Protein AF-A0AAF0JYV7-F1 (afdb_monomer)

Organism: Aeromonas caviae (NCBI:txid648)

Sequence (79 aa):
MHHKNKRIRTICYLDEALALDTRNQKNLIDVAAEFGFALICASPAPLTTARYCVPIHHHAGKNHINRQSWLVLAPKERP

Radius of gyration: 14.45 Å; Cα contacts (8 Å, |Δi|>4): 91; chains: 1; bounding box: 42×24×36 Å

pLDDT: mean 84.3, std 16.99, range [34.59, 95.19]

Structure (mmCIF, N/CA/C/O backbone):
data_AF-A0AAF0JYV7-F1
#
_entry.id   AF-A0AAF0JYV7-F1
#
loop_
_atom_site.group_PDB
_atom_site.id
_atom_site.type_symbol
_atom_site.label_atom_id
_atom_site.label_alt_id
_atom_site.label_comp_id
_atom_site.label_asym_id
_atom_site.label_entity_id
_atom_site.label_seq_id
_atom_site.pdbx_PDB_ins_code
_atom_site.Cartn_x
_atom_site.Cartn_y
_atom_site.Cartn_z
_atom_site.occupancy
_atom_site.B_iso_or_equiv
_atom_site.auth_seq_id
_atom_site.auth_comp_id
_atom_site.auth_asym_id
_ato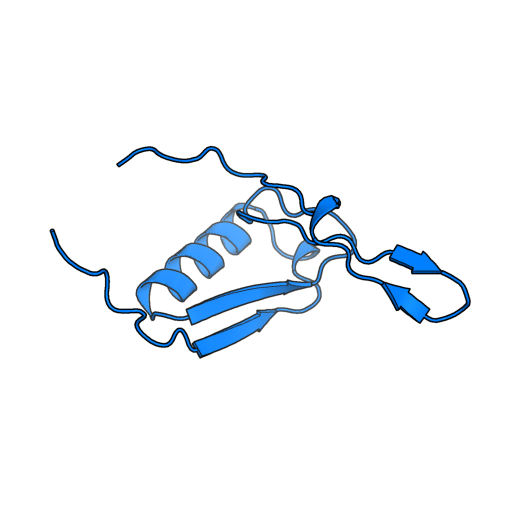m_site.auth_atom_id
_atom_site.pdbx_PDB_model_num
ATOM 1 N N . MET A 1 1 ? -31.248 -4.057 4.492 1.00 39.03 1 MET A N 1
ATOM 2 C CA . MET A 1 1 ? -29.900 -4.326 3.944 1.00 39.03 1 MET A CA 1
ATOM 3 C C . MET A 1 1 ? -29.316 -3.003 3.470 1.00 39.03 1 MET A C 1
ATOM 5 O O . MET A 1 1 ? -29.786 -2.464 2.481 1.00 39.03 1 MET A O 1
ATOM 9 N N . HIS A 1 2 ? -28.400 -2.403 4.232 1.00 35.47 2 HIS A N 1
ATOM 10 C CA . HIS A 1 2 ? -27.851 -1.087 3.897 1.00 35.47 2 HIS A CA 1
ATOM 11 C C . HIS A 1 2 ? -26.827 -1.242 2.765 1.00 35.4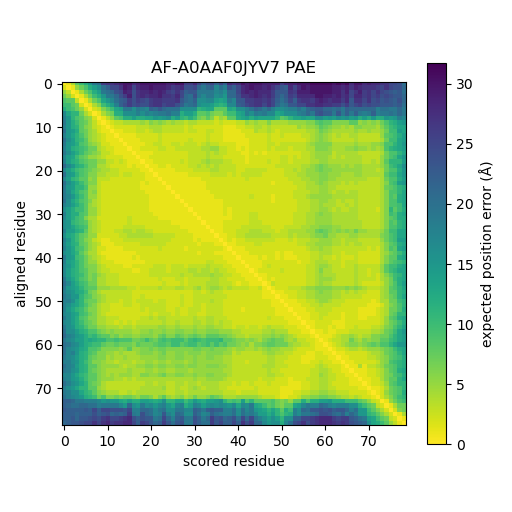7 2 HIS A C 1
ATOM 13 O O . HIS A 1 2 ? -25.773 -1.853 2.963 1.00 35.47 2 HIS A O 1
ATOM 19 N N . HIS A 1 3 ? -27.117 -0.687 1.587 1.00 42.50 3 HIS A N 1
ATOM 20 C CA . HIS A 1 3 ? -26.082 -0.409 0.598 1.00 42.50 3 HIS A CA 1
ATOM 21 C C . HIS A 1 3 ? -25.097 0.557 1.259 1.00 42.50 3 HIS A C 1
ATOM 23 O O . HIS A 1 3 ? -25.401 1.732 1.445 1.00 42.50 3 HIS A O 1
ATOM 29 N N . LYS A 1 4 ? -23.942 0.043 1.701 1.00 50.09 4 LYS A N 1
ATOM 30 C CA . LYS A 1 4 ? -22.838 0.868 2.194 1.00 50.09 4 LYS A CA 1
ATOM 31 C C . LYS A 1 4 ? -22.503 1.851 1.079 1.00 50.09 4 LYS A C 1
ATOM 33 O O . LYS A 1 4 ? -21.933 1.446 0.066 1.00 50.09 4 LYS A O 1
ATOM 38 N N . ASN A 1 5 ? -22.919 3.106 1.261 1.00 48.66 5 ASN A N 1
ATOM 39 C CA . ASN A 1 5 ? -22.566 4.227 0.405 1.00 48.66 5 ASN A CA 1
ATOM 40 C C . ASN A 1 5 ? -21.093 4.076 0.038 1.00 48.66 5 ASN A C 1
ATOM 42 O O . ASN A 1 5 ? -20.238 4.018 0.928 1.00 48.66 5 ASN A O 1
ATOM 46 N N . LYS A 1 6 ? -20.791 3.990 -1.261 1.00 51.34 6 LYS A N 1
ATOM 47 C CA . LYS A 1 6 ? -19.430 4.197 -1.754 1.00 51.34 6 LYS A CA 1
ATOM 48 C C . LYS A 1 6 ? -19.113 5.672 -1.515 1.00 51.34 6 LYS A C 1
ATOM 50 O O . LYS A 1 6 ? -19.166 6.482 -2.430 1.00 51.34 6 LYS A O 1
ATOM 55 N N . ARG A 1 7 ? -18.887 6.030 -0.248 1.00 62.62 7 ARG A N 1
ATOM 56 C CA . ARG A 1 7 ? -18.410 7.338 0.174 1.00 62.62 7 ARG A CA 1
ATOM 57 C C . ARG A 1 7 ? -17.084 7.490 -0.552 1.00 62.62 7 ARG A C 1
ATOM 59 O O . ARG A 1 7 ? -16.189 6.673 -0.335 1.00 62.62 7 ARG A O 1
ATOM 66 N N . ILE A 1 8 ? -17.036 8.415 -1.509 1.00 59.66 8 ILE A N 1
ATOM 67 C CA . ILE A 1 8 ? -15.835 8.702 -2.291 1.00 59.66 8 ILE A CA 1
ATOM 68 C C . ILE A 1 8 ? -14.714 8.896 -1.274 1.00 59.66 8 ILE A C 1
ATOM 70 O O . ILE A 1 8 ? -14.813 9.766 -0.410 1.00 59.66 8 ILE A O 1
ATOM 74 N N . ARG A 1 9 ? -13.721 8.004 -1.307 1.00 75.62 9 ARG A N 1
ATOM 75 C CA . ARG A 1 9 ? -12.550 8.115 -0.447 1.00 75.62 9 ARG A CA 1
ATOM 76 C C . ARG A 1 9 ? -11.501 8.884 -1.215 1.00 75.62 9 ARG A C 1
ATOM 78 O O . ARG A 1 9 ? -11.094 8.442 -2.289 1.00 75.62 9 ARG A O 1
ATOM 85 N N . THR A 1 10 ? -11.091 10.024 -0.682 1.00 88.62 10 THR A N 1
ATOM 86 C CA . THR A 1 10 ? -9.990 10.792 -1.260 1.00 88.62 10 THR A CA 1
ATOM 87 C C . THR A 1 10 ? -8.710 9.971 -1.141 1.00 88.62 10 THR A C 1
ATOM 89 O O . THR A 1 10 ? -8.468 9.336 -0.117 1.00 88.62 10 THR A O 1
ATOM 92 N N . ILE A 1 11 ? -7.897 9.930 -2.191 1.00 91.19 11 ILE A N 1
ATOM 93 C CA . ILE A 1 11 ? -6.647 9.168 -2.174 1.00 91.19 11 ILE A CA 1
ATOM 94 C C . ILE A 1 11 ? -5.579 10.006 -1.469 1.00 91.19 11 ILE A C 1
ATOM 96 O O . ILE A 1 11 ? -5.402 11.177 -1.793 1.00 91.19 11 ILE A O 1
ATOM 100 N N . CYS A 1 12 ? -4.866 9.400 -0.523 1.00 92.50 12 CYS A N 1
ATOM 101 C CA . CYS A 1 12 ? -3.651 9.953 0.064 1.00 92.50 12 CYS A CA 1
ATOM 102 C C . CYS A 1 12 ? -2.495 9.019 -0.298 1.00 92.50 12 CYS A C 1
ATOM 104 O O . CYS A 1 12 ? -2.584 7.816 -0.056 1.00 92.50 12 CYS A O 1
ATOM 106 N N . TYR A 1 13 ? -1.447 9.551 -0.919 1.00 93.75 13 TYR A N 1
ATOM 107 C CA . TYR A 1 13 ? -0.264 8.785 -1.298 1.00 93.75 13 TYR A CA 1
ATOM 108 C C . TYR A 1 13 ? 0.877 9.108 -0.340 1.00 93.75 13 TYR A C 1
ATOM 110 O O . TYR A 1 13 ? 1.160 10.280 -0.095 1.00 93.75 13 TYR A O 1
ATOM 118 N N . LEU A 1 14 ? 1.518 8.069 0.184 1.00 94.00 14 LEU A N 1
ATOM 119 C CA . LEU A 1 14 ? 2.661 8.169 1.074 1.00 94.00 14 LEU A CA 1
ATOM 120 C C . LEU A 1 14 ? 3.837 7.422 0.454 1.00 94.00 14 LEU A C 1
ATOM 122 O O . LEU A 1 14 ? 3.789 6.199 0.306 1.00 94.00 14 LEU A O 1
ATOM 126 N N . ASP A 1 15 ? 4.875 8.172 0.101 1.00 94.88 15 ASP A N 1
ATOM 127 C CA . ASP A 1 15 ? 6.112 7.615 -0.434 1.00 94.88 15 ASP A CA 1
ATOM 128 C C . ASP A 1 15 ? 7.059 7.171 0.682 1.00 94.88 15 ASP A C 1
ATOM 130 O O . ASP A 1 15 ? 6.980 7.682 1.801 1.00 94.88 15 ASP A O 1
ATOM 134 N N . GLU A 1 16 ? 7.943 6.221 0.376 1.00 93.38 16 GLU A N 1
ATOM 135 C CA . GLU A 1 16 ? 8.954 5.695 1.311 1.00 93.38 16 GLU A CA 1
ATOM 136 C C . GLU A 1 16 ? 8.388 5.277 2.682 1.00 93.38 16 GLU A C 1
ATOM 138 O O . GLU A 1 16 ? 9.005 5.437 3.737 1.00 93.38 16 GLU A O 1
ATOM 143 N N . ALA A 1 17 ? 7.191 4.689 2.686 1.00 94.06 17 ALA A N 1
ATOM 144 C CA . ALA A 1 17 ? 6.452 4.357 3.902 1.00 94.06 17 ALA A CA 1
ATOM 145 C C . ALA A 1 17 ? 7.155 3.312 4.795 1.00 94.06 17 ALA A C 1
ATOM 147 O O . ALA A 1 17 ? 6.796 3.164 5.964 1.00 94.06 17 ALA A O 1
ATOM 148 N N . LEU A 1 18 ? 8.175 2.616 4.274 1.00 94.25 18 LEU A N 1
ATOM 149 C CA . LEU A 1 18 ? 9.031 1.715 5.052 1.00 94.25 18 LEU A CA 1
ATOM 150 C C . LEU A 1 18 ? 9.886 2.451 6.092 1.00 94.25 18 LEU A C 1
ATOM 152 O O . LEU A 1 18 ? 10.287 1.841 7.078 1.00 94.25 18 LEU A O 1
ATOM 156 N N . ALA A 1 19 ? 10.156 3.745 5.893 1.00 95.19 19 ALA A N 1
ATOM 157 C CA . ALA A 1 19 ? 10.939 4.553 6.826 1.00 95.19 19 ALA A CA 1
ATOM 158 C C . ALA A 1 19 ? 10.220 4.792 8.167 1.00 95.19 19 ALA A C 1
ATOM 160 O O . ALA A 1 19 ? 10.854 5.142 9.162 1.00 95.19 19 ALA A O 1
ATOM 161 N N . LEU A 1 20 ? 8.898 4.612 8.204 1.00 93.12 20 LEU A N 1
ATOM 162 C CA . LEU A 1 20 ? 8.097 4.737 9.415 1.00 93.12 20 LEU A CA 1
ATOM 163 C C . LEU A 1 20 ? 8.128 3.440 10.219 1.00 93.12 20 LEU A C 1
ATOM 165 O O . LEU A 1 20 ? 8.015 2.352 9.657 1.00 93.12 20 LEU A O 1
ATOM 169 N N . ASP A 1 21 ? 8.170 3.543 11.545 1.00 93.56 21 ASP A N 1
ATOM 170 C CA . ASP A 1 21 ? 7.944 2.381 12.400 1.00 93.56 21 ASP A CA 1
ATOM 171 C C . ASP A 1 21 ? 6.488 1.878 12.321 1.00 93.56 21 ASP A C 1
ATOM 173 O O . ASP A 1 21 ? 5.556 2.593 11.937 1.00 93.56 21 ASP A O 1
ATOM 177 N N . THR A 1 22 ? 6.276 0.628 12.735 1.00 89.81 22 THR A N 1
ATOM 178 C CA . THR A 1 22 ? 4.973 -0.052 12.701 1.00 89.81 22 THR A CA 1
ATOM 179 C C . THR A 1 22 ? 3.862 0.721 13.421 1.00 89.81 22 THR A C 1
ATOM 181 O O . THR A 1 22 ? 2.712 0.701 12.976 1.00 89.81 22 THR A O 1
ATOM 184 N N . ARG A 1 23 ? 4.169 1.408 14.532 1.00 93.12 23 ARG A N 1
ATOM 185 C CA . ARG A 1 23 ? 3.172 2.157 15.313 1.00 93.12 23 ARG A CA 1
ATOM 186 C C . ARG A 1 23 ? 2.708 3.381 14.533 1.00 93.12 23 ARG A C 1
ATOM 188 O O . ARG A 1 23 ? 1.507 3.617 14.431 1.00 93.12 23 ARG A O 1
ATOM 195 N N . ASN A 1 24 ? 3.644 4.126 13.960 1.00 93.12 24 ASN A N 1
ATOM 196 C CA . ASN A 1 24 ? 3.350 5.313 13.169 1.00 93.12 24 ASN A CA 1
ATOM 197 C C . ASN A 1 24 ? 2.635 4.970 11.855 1.00 93.12 24 ASN A C 1
ATOM 199 O O . ASN A 1 24 ? 1.678 5.655 11.497 1.00 93.12 24 ASN A O 1
ATOM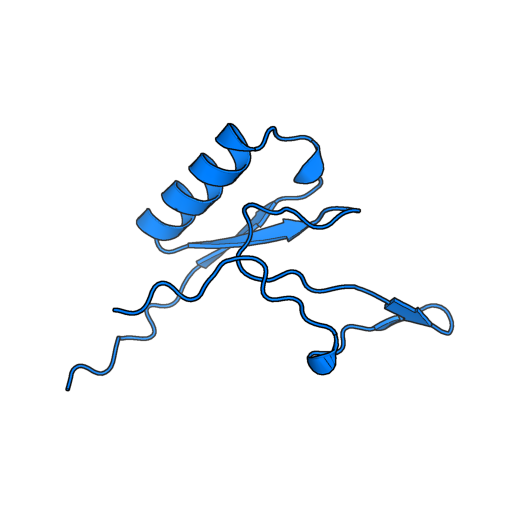 203 N N . GLN A 1 25 ? 3.005 3.867 11.192 1.00 91.81 25 GLN A N 1
ATOM 204 C CA . GLN A 1 25 ? 2.263 3.355 10.033 1.00 91.81 25 GLN A CA 1
ATOM 205 C C . GLN A 1 25 ? 0.800 3.053 10.386 1.00 91.81 25 GLN A C 1
ATOM 207 O O . GLN A 1 25 ? -0.108 3.490 9.681 1.00 91.81 25 GLN A O 1
ATOM 212 N N . LYS A 1 26 ? 0.564 2.337 11.495 1.00 91.81 26 LYS A N 1
ATOM 213 C CA . LYS A 1 26 ? -0.790 2.003 11.951 1.00 91.81 26 LYS A CA 1
ATOM 214 C C . LYS A 1 26 ? -1.608 3.260 12.248 1.00 91.81 26 LYS A C 1
ATOM 216 O O . LYS A 1 26 ? -2.707 3.399 11.723 1.00 91.81 26 LYS A O 1
ATOM 221 N N . ASN A 1 27 ? -1.041 4.195 13.010 1.00 93.12 27 ASN A N 1
ATOM 222 C CA . ASN A 1 27 ? -1.709 5.454 13.339 1.00 93.12 27 ASN A CA 1
ATOM 223 C C . ASN A 1 27 ? -2.114 6.235 12.078 1.00 93.12 27 ASN A C 1
ATOM 225 O O . ASN A 1 27 ? -3.230 6.738 12.008 1.00 93.12 27 ASN A O 1
ATOM 229 N N . LEU A 1 28 ? -1.243 6.318 11.065 1.00 92.62 28 LEU A N 1
ATOM 230 C CA . LEU A 1 28 ? -1.558 7.002 9.806 1.00 92.62 28 LEU A CA 1
ATOM 231 C C . LEU A 1 28 ? -2.674 6.309 9.021 1.00 92.62 28 LEU A C 1
ATOM 233 O O . LEU A 1 28 ? -3.533 6.992 8.468 1.00 92.62 28 LEU A O 1
ATOM 237 N N . ILE A 1 29 ? -2.675 4.974 8.971 1.00 90.75 29 ILE A N 1
ATOM 238 C CA . ILE A 1 29 ? -3.738 4.195 8.320 1.00 90.75 29 ILE A CA 1
ATOM 239 C C . ILE A 1 29 ? -5.084 4.446 9.011 1.00 90.75 29 ILE A C 1
ATOM 241 O O . ILE A 1 29 ? -6.077 4.703 8.325 1.00 90.75 29 ILE A O 1
ATOM 245 N N . ASP A 1 30 ? -5.107 4.396 10.344 1.00 91.12 30 ASP A N 1
ATOM 246 C CA . ASP A 1 30 ? -6.319 4.570 11.148 1.00 91.12 30 ASP A CA 1
ATOM 247 C C . ASP A 1 30 ? -6.874 5.994 10.991 1.00 91.12 30 ASP A C 1
ATOM 249 O O . ASP A 1 30 ? -8.030 6.170 10.600 1.00 91.12 30 ASP A O 1
ATOM 253 N N . VAL A 1 31 ? -6.023 7.013 11.152 1.00 92.56 31 VAL A N 1
ATOM 254 C CA . VAL A 1 31 ? -6.393 8.422 10.945 1.00 92.56 31 VAL A CA 1
ATOM 255 C C . VAL A 1 31 ? -6.886 8.647 9.513 1.00 92.56 31 VAL A C 1
ATOM 257 O O . VAL A 1 31 ? -7.958 9.214 9.306 1.00 92.56 31 VAL A O 1
ATOM 260 N N . ALA A 1 32 ? -6.176 8.156 8.492 1.00 90.88 32 ALA A N 1
ATOM 261 C CA . ALA A 1 32 ? -6.624 8.293 7.107 1.00 90.88 32 ALA A CA 1
ATOM 262 C C . ALA A 1 32 ? -8.029 7.699 6.907 1.00 90.88 32 ALA A C 1
ATOM 264 O O . ALA A 1 32 ? -8.874 8.325 6.265 1.00 90.88 32 ALA A O 1
ATOM 265 N N . ALA A 1 33 ? -8.314 6.533 7.491 1.00 88.50 33 ALA A N 1
ATOM 266 C CA . ALA A 1 33 ? -9.627 5.905 7.404 1.00 88.50 33 ALA A CA 1
ATOM 267 C C . ALA A 1 33 ? -10.731 6.722 8.103 1.00 88.50 33 ALA A C 1
ATOM 269 O O . ALA A 1 33 ? -11.817 6.864 7.529 1.00 88.50 33 ALA A O 1
ATOM 270 N N . GLU A 1 34 ? -10.463 7.285 9.286 1.00 90.12 34 GLU A N 1
ATOM 271 C CA . GLU A 1 34 ? -11.396 8.140 10.039 1.00 90.12 34 GLU A CA 1
ATOM 272 C C . GLU A 1 34 ? -11.797 9.393 9.253 1.00 90.12 34 GLU A C 1
ATOM 274 O O . GLU A 1 34 ? -12.981 9.727 9.150 1.00 90.12 34 GLU A O 1
ATOM 279 N N . PHE A 1 35 ? -10.826 10.040 8.609 1.00 88.56 35 PHE A N 1
ATOM 280 C CA . PHE A 1 35 ? -11.068 11.212 7.767 1.00 88.56 35 PHE A CA 1
ATOM 281 C C . PHE A 1 35 ? -11.645 10.861 6.382 1.00 88.56 35 PHE A C 1
ATOM 283 O O . PHE A 1 35 ? -11.995 11.746 5.600 1.00 88.56 35 PHE A O 1
ATOM 290 N N . GLY A 1 36 ? -11.820 9.572 6.077 1.00 87.75 36 GLY A N 1
ATOM 291 C CA . GLY A 1 36 ? -12.404 9.104 4.823 1.00 87.75 36 GLY A CA 1
ATOM 292 C C . GLY A 1 36 ? -11.425 9.072 3.650 1.00 87.75 36 GLY A C 1
ATOM 293 O O . GLY A 1 36 ? -11.864 9.060 2.502 1.00 87.75 36 GLY A O 1
ATOM 294 N N . PHE A 1 37 ? -10.123 9.025 3.913 1.00 90.50 37 PHE A N 1
ATOM 295 C CA . PHE A 1 37 ? -9.096 8.798 2.906 1.00 90.50 37 PHE A CA 1
ATOM 296 C C . PHE A 1 37 ? -8.868 7.303 2.640 1.00 90.50 37 PHE A C 1
ATOM 298 O O . PHE A 1 37 ? -9.145 6.424 3.460 1.00 90.50 37 PHE A O 1
ATOM 305 N N . ALA A 1 38 ? -8.351 7.004 1.452 1.00 90.06 38 ALA A N 1
ATOM 306 C CA . ALA A 1 38 ? -7.704 5.742 1.133 1.00 90.06 38 ALA A CA 1
ATOM 307 C C . ALA A 1 38 ? -6.195 5.993 1.061 1.00 90.06 38 ALA A C 1
ATOM 309 O O . ALA A 1 38 ? -5.731 6.669 0.143 1.00 90.06 38 ALA A O 1
ATOM 310 N N . LEU A 1 39 ? -5.450 5.473 2.038 1.00 92.06 39 LEU A N 1
ATOM 311 C CA . LEU A 1 39 ? -3.997 5.598 2.076 1.00 92.06 39 LEU A CA 1
ATOM 312 C C . LEU A 1 39 ? -3.349 4.563 1.142 1.00 92.06 39 LEU A C 1
ATOM 314 O O . LEU A 1 39 ? -3.641 3.369 1.238 1.00 92.06 39 LEU A O 1
ATOM 318 N N . ILE A 1 40 ? -2.485 5.028 0.243 1.00 94.00 40 ILE A N 1
ATOM 319 C CA . ILE A 1 40 ? -1.641 4.214 -0.634 1.00 94.00 40 ILE A CA 1
ATOM 320 C C . ILE A 1 40 ? -0.197 4.429 -0.198 1.00 94.00 40 ILE A C 1
ATOM 322 O O . ILE A 1 40 ? 0.325 5.533 -0.321 1.00 94.00 40 ILE A O 1
ATOM 326 N N . CYS A 1 41 ? 0.436 3.371 0.293 1.00 94.56 41 CYS A N 1
ATOM 327 C CA . CYS A 1 41 ? 1.829 3.398 0.717 1.00 94.56 41 CYS A CA 1
ATOM 328 C C . CYS A 1 41 ? 2.721 2.819 -0.383 1.00 94.56 41 CYS A C 1
ATOM 330 O O . CYS A 1 41 ? 2.487 1.690 -0.822 1.00 94.56 41 CYS A O 1
ATOM 332 N N . ALA A 1 42 ? 3.757 3.549 -0.782 1.00 95.12 42 ALA A N 1
ATOM 333 C CA . ALA A 1 42 ? 4.853 3.005 -1.568 1.00 95.12 42 ALA A CA 1
ATOM 334 C C . ALA A 1 42 ? 6.000 2.589 -0.648 1.00 95.12 42 ALA A C 1
ATOM 336 O O . ALA A 1 42 ? 6.342 3.274 0.314 1.00 95.12 42 ALA A O 1
ATOM 337 N N . SER A 1 43 ? 6.541 1.404 -0.905 1.00 94.50 43 SER A 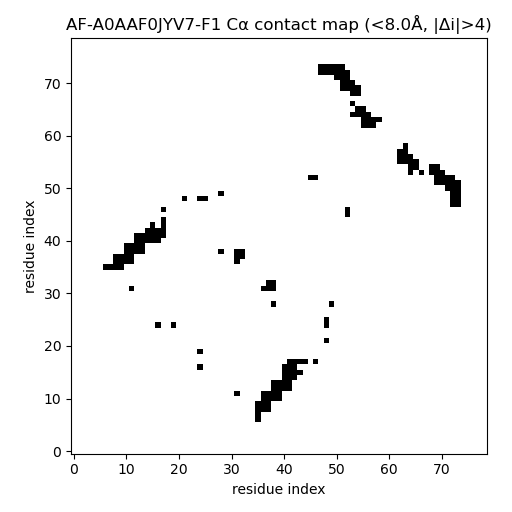N 1
ATOM 338 C CA . SER A 1 43 ? 7.586 0.797 -0.091 1.00 94.50 43 SER A CA 1
ATOM 339 C C . SER A 1 43 ? 8.313 -0.271 -0.912 1.00 94.50 43 SER A C 1
ATOM 341 O O . SER A 1 43 ? 7.651 -1.001 -1.658 1.00 94.50 43 SER A O 1
ATOM 343 N N . PRO A 1 44 ? 9.640 -0.430 -0.752 1.00 93.50 44 PRO A N 1
ATOM 344 C CA . PRO A 1 44 ? 10.389 -1.509 -1.393 1.00 93.50 44 PRO A CA 1
ATOM 345 C C . PRO A 1 44 ? 10.099 -2.891 -0.780 1.00 93.50 44 PRO A C 1
ATOM 347 O O . PRO A 1 44 ? 10.444 -3.910 -1.375 1.00 93.50 44 PRO A O 1
ATOM 350 N N . ALA A 1 45 ? 9.452 -2.945 0.391 1.00 91.44 45 ALA A N 1
ATOM 351 C CA . ALA A 1 45 ? 9.070 -4.182 1.072 1.00 91.44 45 ALA A CA 1
ATOM 352 C C . ALA A 1 45 ? 7.591 -4.176 1.518 1.00 91.44 45 ALA A C 1
ATOM 354 O O . ALA A 1 45 ? 7.003 -3.107 1.710 1.00 91.44 45 ALA A O 1
ATOM 355 N N . PRO A 1 46 ? 6.958 -5.346 1.723 1.00 91.12 46 PRO A N 1
ATOM 356 C CA . PRO A 1 46 ? 5.596 -5.409 2.246 1.00 91.12 46 PRO A CA 1
ATOM 357 C C . PRO A 1 46 ? 5.470 -4.762 3.634 1.00 91.12 46 PRO A C 1
ATOM 359 O O . PRO A 1 46 ? 6.193 -5.119 4.561 1.00 91.12 46 PRO A O 1
ATOM 362 N N . LEU A 1 47 ? 4.504 -3.854 3.792 1.00 91.44 47 LEU A N 1
ATOM 363 C CA . LEU A 1 47 ? 4.144 -3.279 5.090 1.00 91.44 47 LEU A CA 1
ATOM 364 C C . LEU A 1 47 ? 3.080 -4.161 5.749 1.00 91.44 47 LEU A C 1
ATOM 366 O O . LEU 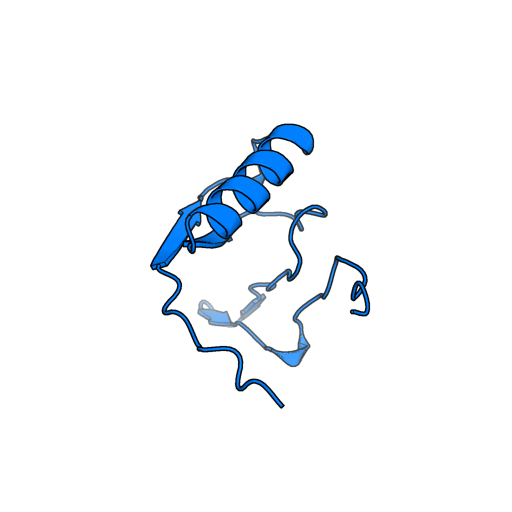A 1 47 ? 1.949 -4.223 5.272 1.00 91.44 47 LEU A O 1
ATOM 370 N N . THR A 1 48 ? 3.419 -4.841 6.845 1.00 87.44 48 THR A N 1
ATOM 371 C CA . THR A 1 48 ? 2.513 -5.783 7.540 1.00 87.44 48 THR A CA 1
ATOM 372 C C . THR A 1 48 ? 1.274 -5.116 8.141 1.00 87.44 48 THR A C 1
ATOM 374 O O . THR A 1 48 ? 0.281 -5.785 8.413 1.00 87.44 48 THR A O 1
ATOM 377 N N . THR A 1 49 ? 1.319 -3.796 8.325 1.00 90.75 49 THR A N 1
ATOM 378 C CA . THR A 1 49 ? 0.209 -2.956 8.793 1.00 90.75 49 THR A CA 1
ATOM 379 C C . THR A 1 49 ? -0.835 -2.689 7.706 1.00 90.75 49 THR A C 1
ATOM 381 O O . THR A 1 49 ? -1.995 -2.417 8.020 1.00 90.75 49 THR A O 1
ATOM 384 N N . ALA A 1 50 ? -0.459 -2.777 6.427 1.00 90.44 50 ALA A N 1
ATOM 385 C CA . ALA A 1 50 ? -1.361 -2.543 5.308 1.00 90.44 50 ALA A CA 1
ATOM 386 C C . ALA A 1 50 ? -2.261 -3.760 5.056 1.00 90.44 50 ALA A C 1
ATOM 388 O O . ALA A 1 50 ? -1.863 -4.907 5.222 1.00 90.44 50 ALA A O 1
ATOM 389 N N . 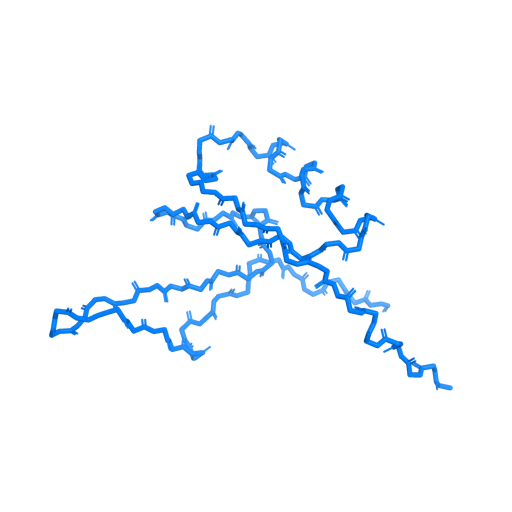ARG A 1 51 ? -3.490 -3.532 4.581 1.00 90.12 51 ARG A N 1
ATOM 390 C CA . ARG A 1 51 ? -4.428 -4.627 4.270 1.00 90.12 51 ARG A CA 1
ATOM 391 C C . ARG A 1 51 ? -4.060 -5.394 3.002 1.00 90.12 51 ARG A C 1
ATOM 393 O O . ARG A 1 51 ? -4.242 -6.610 2.946 1.00 90.12 51 ARG A O 1
ATOM 400 N N . TYR A 1 52 ? -3.612 -4.672 1.982 1.00 91.81 52 TYR A N 1
ATOM 401 C CA . TYR A 1 52 ? -3.249 -5.222 0.683 1.00 91.81 52 TYR A CA 1
ATOM 402 C C . TYR A 1 52 ? -1.821 -4.811 0.349 1.00 91.81 52 TYR A C 1
ATOM 404 O O . TYR A 1 52 ? -1.465 -3.648 0.522 1.00 91.81 52 TYR A O 1
ATOM 412 N N . CYS A 1 53 ? -1.037 -5.744 -0.176 1.00 93.69 53 CYS A N 1
ATOM 413 C CA . CYS A 1 53 ? 0.238 -5.453 -0.811 1.00 93.69 53 CYS A CA 1
ATOM 414 C C . CYS A 1 53 ? 0.123 -5.764 -2.303 1.00 93.69 53 CYS A C 1
ATOM 416 O O . CYS A 1 53 ? -0.318 -6.844 -2.704 1.00 93.69 53 CYS A O 1
ATOM 418 N N . VAL A 1 54 ? 0.474 -4.773 -3.117 1.00 94.81 54 VAL A N 1
ATOM 419 C CA . VAL A 1 54 ? 0.412 -4.833 -4.574 1.00 94.81 54 VAL A CA 1
ATOM 420 C C . VAL A 1 54 ? 1.845 -4.894 -5.091 1.00 94.81 54 VAL A C 1
ATOM 422 O O . VAL A 1 54 ? 2.499 -3.853 -5.148 1.00 94.81 54 VAL A O 1
ATOM 425 N N . PRO A 1 55 ? 2.368 -6.083 -5.432 1.00 94.06 55 PRO A N 1
ATOM 426 C CA . PRO A 1 55 ? 3.712 -6.176 -5.971 1.00 94.06 55 PRO A CA 1
ATOM 427 C C . PRO A 1 55 ? 3.760 -5.565 -7.372 1.00 94.06 55 PRO A C 1
ATOM 429 O O . PRO A 1 55 ? 2.858 -5.762 -8.194 1.00 94.06 55 PRO A O 1
ATOM 432 N N . ILE A 1 56 ? 4.843 -4.841 -7.639 1.00 93.94 56 ILE A N 1
ATOM 433 C CA . ILE A 1 56 ? 5.169 -4.316 -8.961 1.00 93.94 56 ILE A CA 1
ATOM 434 C C . ILE A 1 56 ? 6.266 -5.207 -9.533 1.00 93.94 56 ILE A C 1
ATOM 436 O O . ILE A 1 56 ? 7.366 -5.283 -8.990 1.00 93.94 56 ILE A O 1
ATOM 440 N N . HIS A 1 57 ? 5.959 -5.902 -10.624 1.00 93.19 57 HIS A N 1
ATOM 441 C CA . HIS A 1 57 ? 6.923 -6.734 -11.333 1.00 93.19 57 HIS A CA 1
ATOM 442 C C . HIS A 1 57 ? 7.552 -5.938 -12.473 1.00 93.19 57 HIS A C 1
ATOM 444 O O . HIS A 1 57 ? 6.847 -5.269 -13.226 1.00 93.19 57 HIS A O 1
ATOM 450 N N . HIS A 1 58 ? 8.866 -6.045 -12.644 1.00 92.50 58 HIS A N 1
ATOM 451 C CA . HIS A 1 58 ? 9.556 -5.431 -13.770 1.00 92.50 58 HIS A CA 1
ATOM 452 C C . HIS A 1 58 ? 9.805 -6.477 -14.861 1.00 92.50 58 HIS A C 1
ATOM 454 O O . HIS A 1 58 ? 10.494 -7.470 -14.632 1.00 92.50 58 HIS A O 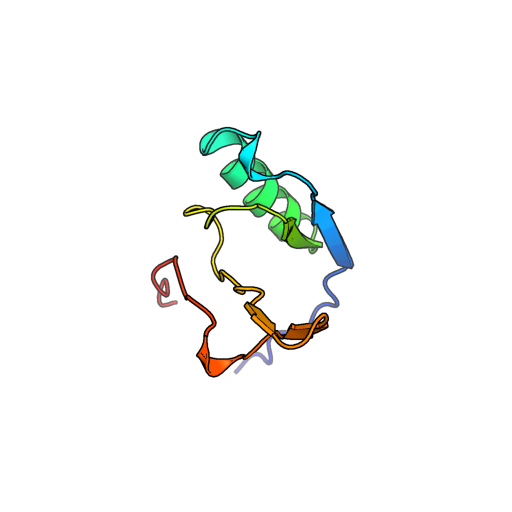1
ATOM 460 N N . HIS A 1 59 ? 9.237 -6.270 -16.048 1.00 92.88 59 HIS A N 1
ATOM 461 C CA . HIS A 1 59 ? 9.409 -7.167 -17.191 1.00 92.88 59 HIS A CA 1
ATOM 462 C C . HIS A 1 59 ? 9.497 -6.363 -18.490 1.00 92.88 59 HIS A C 1
ATOM 464 O O . HIS A 1 59 ? 8.642 -5.517 -18.765 1.00 92.88 59 HIS A O 1
ATOM 470 N N . ALA A 1 60 ? 10.534 -6.638 -19.288 1.00 91.88 60 ALA A N 1
ATOM 471 C CA . ALA A 1 60 ? 10.816 -5.963 -20.559 1.00 91.88 60 ALA A CA 1
ATOM 472 C C . ALA A 1 60 ? 10.853 -4.419 -20.457 1.00 91.88 60 ALA A C 1
ATOM 474 O O . ALA A 1 60 ? 10.278 -3.720 -21.289 1.00 91.88 60 ALA A O 1
ATOM 475 N N . GLY A 1 61 ? 11.493 -3.884 -19.409 1.00 93.62 61 GLY A N 1
ATOM 476 C CA . GLY A 1 61 ? 11.634 -2.433 -19.205 1.00 93.62 61 GLY A CA 1
ATOM 477 C C . GLY A 1 61 ? 10.353 -1.717 -18.763 1.00 93.62 61 GLY A C 1
ATOM 478 O O . GLY A 1 61 ? 10.281 -0.493 -18.835 1.00 93.62 61 GLY A O 1
ATOM 479 N N . LYS A 1 62 ? 9.315 -2.465 -18.366 1.00 93.94 62 LYS A N 1
ATOM 480 C CA . LYS A 1 62 ? 8.025 -1.923 -17.931 1.00 93.94 62 LYS A CA 1
ATOM 481 C C . LYS A 1 62 ? 7.632 -2.480 -16.571 1.00 93.94 62 LYS A C 1
ATOM 483 O O . LYS A 1 62 ? 7.961 -3.618 -16.234 1.00 93.94 62 LYS A O 1
ATOM 488 N N . ASN A 1 63 ? 6.871 -1.678 -15.834 1.00 93.25 63 ASN A N 1
ATOM 489 C CA . ASN A 1 63 ? 6.241 -2.069 -14.581 1.00 93.25 63 ASN A CA 1
ATOM 490 C C . ASN A 1 63 ? 4.890 -2.731 -14.859 1.00 93.25 63 ASN A C 1
ATOM 492 O O . ASN A 1 63 ? 4.056 -2.182 -15.578 1.00 93.25 63 ASN A O 1
ATOM 496 N N . HIS A 1 64 ? 4.672 -3.896 -14.260 1.00 93.81 64 HIS A N 1
ATOM 497 C CA . HIS A 1 64 ? 3.460 -4.692 -14.401 1.00 93.81 64 HIS A CA 1
ATOM 498 C C . HIS A 1 64 ? 2.847 -4.927 -13.029 1.00 93.81 64 HIS A C 1
ATOM 500 O O . HIS A 1 64 ? 3.508 -5.409 -12.109 1.00 93.81 64 HIS A O 1
ATOM 506 N N . ILE A 1 65 ? 1.558 -4.621 -12.914 1.00 92.62 65 ILE A N 1
ATOM 507 C CA . ILE A 1 65 ? 0.751 -4.935 -11.738 1.00 92.62 65 ILE A CA 1
ATOM 508 C C . ILE A 1 65 ? -0.258 -6.000 -12.154 1.00 92.62 65 ILE A C 1
ATOM 510 O O . ILE A 1 65 ? -1.092 -5.762 -13.026 1.00 92.62 65 ILE A O 1
ATOM 514 N N . ASN A 1 66 ? -0.201 -7.168 -11.515 1.00 92.62 66 ASN A N 1
ATOM 515 C CA . ASN A 1 66 ? -1.169 -8.242 -11.722 1.00 92.62 66 ASN A CA 1
ATOM 516 C C . ASN A 1 66 ? -1.998 -8.438 -10.453 1.00 92.62 66 ASN A C 1
ATOM 518 O O . ASN A 1 66 ? -1.453 -8.690 -9.381 1.00 92.62 66 ASN A O 1
ATOM 522 N N . ARG A 1 67 ? -3.326 -8.375 -10.583 1.00 90.50 67 ARG A N 1
ATOM 523 C 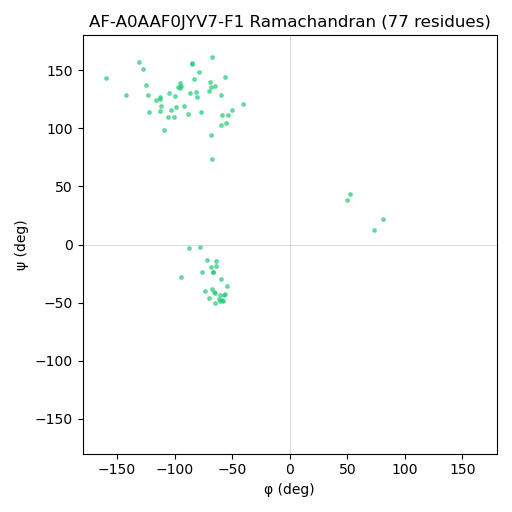CA . ARG A 1 67 ? -4.264 -8.595 -9.476 1.00 90.50 67 ARG A CA 1
ATOM 524 C C . ARG A 1 67 ? -4.142 -9.981 -8.840 1.00 90.50 67 ARG A C 1
ATOM 526 O O . ARG A 1 67 ? -4.400 -10.118 -7.651 1.00 90.50 67 ARG A O 1
ATOM 533 N N . GLN A 1 68 ? -3.741 -10.990 -9.612 1.00 92.00 68 GLN A N 1
ATOM 534 C CA . GLN A 1 68 ? -3.502 -12.349 -9.111 1.00 92.00 68 GLN A CA 1
ATOM 535 C C . GLN A 1 68 ? -2.303 -12.412 -8.154 1.00 92.00 68 GLN A C 1
ATOM 537 O O . GLN A 1 68 ? -2.252 -13.299 -7.311 1.00 92.00 68 GLN A O 1
ATOM 542 N N . SER A 1 69 ? -1.375 -11.456 -8.255 1.00 90.94 69 SER A N 1
ATOM 543 C CA . SER A 1 69 ? -0.201 -11.355 -7.384 1.00 90.94 69 SER A CA 1
ATOM 544 C C . SER A 1 69 ? -0.465 -10.556 -6.102 1.00 90.94 69 SER A C 1
ATOM 546 O O . SER A 1 69 ? 0.442 -10.397 -5.291 1.00 90.94 69 SER A O 1
ATOM 548 N N . TRP A 1 70 ? -1.665 -9.994 -5.911 1.00 93.44 70 TRP A N 1
ATOM 549 C CA . TRP A 1 70 ? -1.949 -9.157 -4.742 1.00 93.44 70 TRP A CA 1
ATOM 550 C C . TRP A 1 70 ? -2.001 -10.003 -3.474 1.00 93.44 70 TRP A C 1
ATOM 552 O O . TRP A 1 70 ? -2.704 -11.011 -3.409 1.00 93.44 70 TRP A O 1
ATOM 562 N N . LEU A 1 71 ? -1.307 -9.543 -2.439 1.00 91.06 71 LEU A N 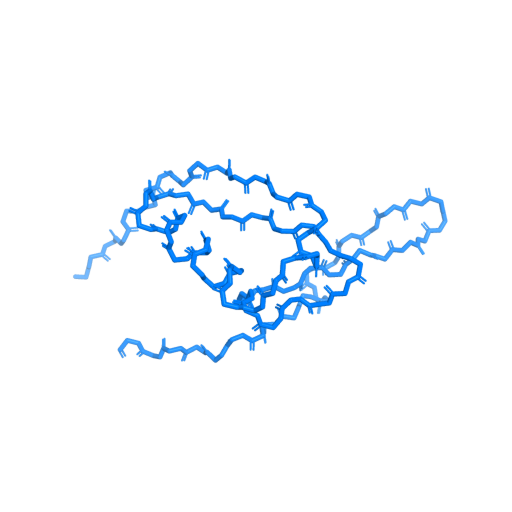1
ATOM 563 C CA . LEU A 1 71 ? -1.285 -10.194 -1.137 1.00 91.06 71 LEU A CA 1
ATOM 564 C C . LEU A 1 71 ? -2.287 -9.511 -0.207 1.00 91.06 71 LEU A C 1
ATOM 566 O O . LEU A 1 71 ? -2.346 -8.283 -0.138 1.00 91.06 71 LEU A O 1
ATOM 570 N N . VAL A 1 72 ? -3.061 -10.304 0.532 1.00 90.62 72 VAL A N 1
ATOM 571 C CA . VAL A 1 72 ? -3.919 -9.818 1.619 1.00 90.62 72 VAL A CA 1
ATOM 572 C C . VAL A 1 72 ? -3.193 -10.108 2.927 1.00 90.62 72 VAL A C 1
ATOM 574 O O . VAL A 1 72 ? -3.036 -11.270 3.287 1.00 90.62 72 VAL A O 1
ATOM 577 N N . LEU A 1 73 ? -2.707 -9.066 3.601 1.00 85.12 73 LEU A N 1
ATOM 578 C CA . LEU A 1 73 ? -1.807 -9.207 4.754 1.00 85.12 73 LEU A CA 1
ATOM 579 C C . LEU A 1 73 ? -2.548 -9.199 6.098 1.00 85.12 73 LEU A C 1
ATOM 581 O O . LEU A 1 73 ? -2.097 -9.826 7.051 1.00 85.12 73 LEU A O 1
ATOM 585 N N . ALA A 1 74 ? -3.702 -8.533 6.174 1.00 71.75 74 ALA A N 1
ATOM 586 C CA . ALA A 1 74 ? -4.532 -8.516 7.375 1.00 71.75 74 ALA A CA 1
ATOM 587 C C . ALA A 1 74 ? -5.641 -9.584 7.299 1.00 71.75 74 ALA A C 1
ATOM 589 O O . ALA A 1 74 ? -6.287 -9.715 6.248 1.00 71.75 74 ALA A O 1
ATOM 590 N N . PRO A 1 75 ? -5.938 -10.307 8.398 1.00 55.59 75 PRO A N 1
ATOM 591 C CA . PRO A 1 75 ? -7.103 -11.176 8.464 1.00 55.59 75 PRO A CA 1
ATOM 592 C C . PRO A 1 75 ? -8.375 -10.381 8.165 1.00 55.59 75 PRO A C 1
ATOM 594 O O . PRO A 1 75 ? -8.523 -9.218 8.542 1.00 55.59 75 PRO A O 1
ATOM 597 N N . LYS A 1 76 ? -9.331 -11.016 7.488 1.00 45.31 76 LYS A N 1
ATOM 598 C CA . LYS A 1 76 ? -10.672 -10.459 7.328 1.00 45.31 76 LYS A CA 1
ATOM 599 C C . LYS A 1 76 ? -11.322 -10.479 8.715 1.00 45.31 76 LYS A C 1
ATOM 601 O O . LYS A 1 76 ? -11.873 -11.510 9.086 1.00 45.31 76 LYS A O 1
ATOM 606 N N . GLU A 1 77 ? -11.249 -9.386 9.477 1.00 51.56 77 GLU A N 1
ATOM 607 C CA . GLU A 1 77 ? -12.165 -9.206 10.607 1.00 51.56 77 GLU A CA 1
ATOM 608 C C . GLU A 1 77 ? -13.578 -9.370 10.040 1.00 51.56 77 GLU A C 1
ATOM 610 O O . GLU A 1 77 ? -14.009 -8.630 9.143 1.00 51.56 77 GLU A O 1
ATOM 615 N N . ARG A 1 78 ? -14.230 -10.469 10.438 1.00 34.59 78 ARG A N 1
ATOM 616 C CA . ARG A 1 78 ? -15.628 -10.703 10.097 1.00 34.59 78 ARG A CA 1
ATOM 617 C C . ARG A 1 78 ? -16.445 -9.664 10.866 1.00 34.59 78 ARG A C 1
ATOM 619 O O . ARG A 1 78 ? -16.144 -9.450 12.037 1.00 34.59 78 ARG A O 1
ATOM 626 N N . PRO A 1 79 ? -17.423 -9.016 10.214 1.00 42.56 79 PRO A N 1
ATOM 627 C CA . PRO A 1 79 ? -18.448 -8.282 10.939 1.00 42.56 79 PRO A CA 1
ATOM 628 C C . PRO A 1 79 ? -19.267 -9.221 11.830 1.00 42.56 79 PRO A C 1
ATOM 630 O O . PRO A 1 79 ? -19.319 -10.436 11.513 1.00 42.56 79 PRO A O 1
#

Mean predicted aligned error: 7.07 Å

Solvent-accessible surface area (backbone atoms only — not comparable to full-atom values): 5123 Å² total; per-residue (Å²): 134,82,79,75,72,84,68,83,52,51,80,42,78,38,74,62,48,69,80,49,53,72,68,59,50,42,52,52,52,52,51,31,48,76,77,39,34,42,75,43,73,39,52,100,60,86,61,75,80,39,56,65,42,76,59,75,44,79,56,96,95,38,82,43,78,53,80,90,64,48,42,74,62,49,82,81,79,74,131

Secondary structure (DSSP, 8-state):
--------PEEEEESSGGGS-HHHHHHHHHHHHHTTEEEEE--SS--TTSSEE---EEETTEEE--GGG-EE-S-----

InterPro domains:
  IPR047714 Mks condensin complex protein MksF, putative [PF28007] (4-65)

Foldseek 3Di:
DDPPPPPPAAEDEAEQLVVDDLVVSLVVCVVSVVVRHDYDYDHPDDRLSDQKDFDWDDDPNDTDTDPVPIDGNDDPPDD

Nearest PDB structures (foldseek):
  9jhe-assembly1_E  TM=7.014E-01  e=3.581E+00  Faecalibacterium duncaniae
  2ndh-assembly1_A  TM=3.449E-01  e=9.192E+00  Homo sapiens